Protein AF-A0A7S2SIB2-F1 (afdb_monomer)

Mean predicted aligned error: 6.71 Å

Sequence (146 aa):
CSLRFPKAEDPSFGALKEAQALKAKMEALPGRQVVVHIIVVPPGESIYDEVFETINRCHAFLALGCIDYGENTGNDSATYHELAYWKKYCKGRPLVPVRMISWDDDHKQIAARNLFHPNVAQLFWLKGTPLPDSLVEEIIRVADAR

pLDDT: mean 79.84, std 15.49, range [32.53, 95.38]

Nearest PDB structures (foldseek):
  4c6r-assembly4_D  TM=6.551E-01  e=5.006E-01  Arabidopsis thaliana
  7fd3-assembly1_A  TM=5.574E-01  e=3.183E+00  Homo sapiens
  2rg1-assembly1_B-2  TM=4.156E-01  e=2.004E+00  Escherichia coli
  7ce1-assembly6_S  TM=4.357E-01  e=3.881E+00  Agrobacterium tumefaciens A6
  2fu5-assembly2_C  TM=4.938E-01  e=9.161E+00  Mus musculus

Structure (mmCIF, N/CA/C/O backbone):
data_AF-A0A7S2SIB2-F1
#
_entry.id   AF-A0A7S2SIB2-F1
#
loop_
_atom_site.group_PDB
_atom_site.id
_atom_site.type_symbol
_atom_site.label_atom_id
_atom_site.label_alt_id
_atom_site.label_comp_id
_atom_site.label_asym_id
_atom_site.label_entity_id
_atom_site.label_seq_id
_atom_site.pdbx_PDB_ins_code
_atom_site.Cartn_x
_atom_site.Cartn_y
_atom_site.Cartn_z
_atom_site.occupancy
_atom_site.B_iso_or_equiv
_atom_site.auth_seq_id
_atom_site.auth_comp_id
_atom_site.auth_asym_id
_atom_site.auth_atom_id
_atom_site.pdbx_PDB_model_num
ATOM 1 N N . CYS A 1 1 ? -3.215 6.403 4.916 1.00 39.81 1 CYS A N 1
ATOM 2 C CA . CYS A 1 1 ? -2.577 5.279 4.216 1.00 39.81 1 CYS A CA 1
ATOM 3 C C . CYS A 1 1 ? -1.881 5.860 2.991 1.00 39.81 1 CYS A C 1
ATOM 5 O O . CYS A 1 1 ? -2.618 6.183 2.073 1.00 39.81 1 CYS A O 1
ATOM 7 N N . SER A 1 2 ? -0.563 6.125 3.033 1.00 32.75 2 SER A N 1
ATOM 8 C CA . SER A 1 2 ? 0.155 6.867 1.974 1.00 32.75 2 SER A CA 1
ATOM 9 C C . SER A 1 2 ? 0.352 6.018 0.720 1.00 32.75 2 SER A C 1
ATOM 11 O O . SER A 1 2 ? 0.859 4.905 0.811 1.00 32.75 2 SER A O 1
ATOM 13 N N . LEU A 1 3 ? -0.028 6.567 -0.431 1.00 40.59 3 LEU A N 1
ATOM 14 C CA . LEU A 1 3 ? 0.333 6.083 -1.761 1.00 40.59 3 LEU A CA 1
ATOM 15 C C . LEU A 1 3 ? 0.815 7.292 -2.562 1.00 40.59 3 LEU A C 1
ATOM 17 O O . LEU A 1 3 ? 0.028 8.218 -2.764 1.00 40.59 3 LEU A O 1
ATOM 21 N N . ARG A 1 4 ? 2.078 7.302 -3.002 1.00 44.53 4 ARG A N 1
ATOM 22 C CA . ARG A 1 4 ? 2.612 8.330 -3.906 1.00 44.53 4 ARG A CA 1
ATOM 23 C C . ARG A 1 4 ? 3.135 7.706 -5.197 1.00 44.53 4 ARG A C 1
ATOM 25 O O . ARG A 1 4 ? 3.783 6.663 -5.187 1.00 44.53 4 ARG A O 1
ATOM 32 N N . PHE A 1 5 ? 2.869 8.400 -6.300 1.00 37.22 5 PHE A N 1
ATOM 33 C CA . PHE A 1 5 ? 3.378 8.102 -7.638 1.00 37.22 5 PHE A CA 1
ATOM 34 C C . PHE A 1 5 ? 4.377 9.185 -8.057 1.00 37.22 5 PHE A C 1
ATOM 36 O O . PHE A 1 5 ? 4.228 10.340 -7.635 1.00 37.22 5 PHE A O 1
ATOM 43 N N . PRO A 1 6 ? 5.406 8.846 -8.853 1.00 32.53 6 PRO A N 1
ATOM 44 C CA . PRO A 1 6 ? 6.252 9.858 -9.469 1.00 32.53 6 PRO A CA 1
ATOM 45 C C . PRO A 1 6 ? 5.416 10.730 -10.419 1.00 32.53 6 PRO A C 1
ATOM 47 O O . PRO A 1 6 ? 4.304 10.363 -10.790 1.00 32.53 6 PRO A O 1
ATOM 50 N N . LYS A 1 7 ? 5.949 11.920 -10.726 1.00 34.03 7 LYS A N 1
ATOM 51 C CA . LYS A 1 7 ? 5.382 12.992 -11.565 1.00 34.03 7 LYS A CA 1
ATOM 52 C C . LYS A 1 7 ? 4.243 12.556 -12.499 1.00 34.03 7 LYS A C 1
ATOM 54 O O . LYS A 1 7 ? 4.400 11.643 -13.299 1.00 34.03 7 LYS A O 1
ATOM 59 N N . ALA A 1 8 ? 3.149 13.312 -12.429 1.00 34.22 8 ALA A N 1
ATOM 60 C CA . ALA A 1 8 ? 1.884 13.177 -13.149 1.00 34.22 8 ALA A CA 1
ATOM 61 C C . ALA A 1 8 ? 1.956 13.304 -14.692 1.00 34.22 8 ALA A C 1
ATOM 63 O O . ALA A 1 8 ? 1.068 13.898 -15.296 1.00 34.22 8 ALA A O 1
ATOM 64 N N . GLU A 1 9 ? 2.989 12.774 -15.343 1.00 36.44 9 GLU A N 1
ATOM 65 C CA . GLU A 1 9 ? 3.157 12.866 -16.798 1.00 36.44 9 GLU A CA 1
ATOM 66 C C . GLU A 1 9 ? 2.695 11.592 -17.529 1.00 36.44 9 GLU A C 1
ATOM 68 O O . GLU A 1 9 ? 2.396 11.666 -18.717 1.00 36.44 9 GLU A O 1
ATOM 73 N N . ASP A 1 10 ? 2.499 10.464 -16.829 1.00 42.69 10 ASP A N 1
ATOM 74 C CA . ASP A 1 10 ? 1.842 9.279 -17.396 1.00 42.69 10 ASP A CA 1
ATOM 75 C C . ASP A 1 10 ? 0.978 8.530 -16.349 1.00 42.69 10 ASP A C 1
ATOM 77 O O . ASP A 1 10 ? 1.520 7.890 -15.444 1.00 42.69 10 ASP A O 1
ATOM 81 N N . PRO A 1 11 ? -0.368 8.564 -16.443 1.00 44.97 11 PRO A N 1
ATOM 82 C CA . PRO A 1 11 ? -1.264 7.836 -15.537 1.00 44.97 11 PRO A CA 1
ATOM 83 C C . PRO A 1 11 ? -1.165 6.303 -15.662 1.00 44.97 11 PRO A C 1
ATOM 85 O O . PRO A 1 11 ? -1.792 5.589 -14.876 1.00 44.97 11 PRO A O 1
ATOM 88 N N . SER A 1 12 ? -0.401 5.785 -16.631 1.00 45.84 12 SER A N 1
ATOM 89 C CA . SER A 1 12 ? -0.057 4.366 -16.742 1.00 45.84 12 SER A CA 1
ATOM 90 C C . SER A 1 12 ? 1.157 3.965 -15.892 1.00 45.84 12 SER A C 1
ATOM 92 O O . SER A 1 12 ? 1.373 2.767 -15.676 1.00 45.84 12 SER A O 1
ATOM 94 N N . PHE A 1 13 ? 1.917 4.927 -15.354 1.00 50.91 13 PHE A N 1
ATOM 95 C CA . PHE A 1 13 ? 3.072 4.675 -14.493 1.00 50.91 13 PHE A CA 1
ATOM 96 C C . PHE A 1 13 ? 2.637 4.530 -13.021 1.00 50.91 13 PHE A C 1
ATOM 98 O O . PHE A 1 13 ? 1.923 5.368 -12.470 1.00 50.91 13 PHE A O 1
ATOM 105 N N . GLY A 1 14 ? 3.032 3.430 -12.369 1.00 68.25 14 GLY A N 1
ATOM 106 C CA . GLY A 1 14 ? 2.575 3.083 -11.016 1.00 68.25 14 GLY A CA 1
ATOM 107 C C . GLY A 1 14 ? 1.103 2.637 -10.921 1.00 68.25 14 GLY A C 1
ATOM 108 O O . GLY A 1 14 ? 0.536 2.133 -11.879 1.00 68.25 14 GLY A O 1
ATOM 109 N N . ALA A 1 15 ? 0.494 2.772 -9.749 1.00 79.69 15 ALA A N 1
ATOM 110 C CA . ALA A 1 15 ? -0.834 2.275 -9.363 1.00 79.69 15 ALA A CA 1
ATOM 111 C C . ALA A 1 15 ? -1.836 3.398 -9.009 1.00 79.69 15 ALA A C 1
ATOM 113 O O . ALA A 1 15 ? -2.684 3.206 -8.138 1.00 79.69 15 ALA A O 1
ATOM 114 N N . LEU A 1 16 ? -1.719 4.607 -9.583 1.00 83.19 16 LEU A N 1
ATOM 115 C CA . LEU A 1 16 ? -2.548 5.755 -9.164 1.00 83.19 16 LEU A CA 1
ATOM 116 C C . LEU A 1 16 ? -4.033 5.518 -9.396 1.00 83.19 16 LEU A C 1
ATOM 118 O O . LEU A 1 16 ? -4.852 5.788 -8.517 1.00 83.19 16 LEU A O 1
ATOM 122 N N . LYS A 1 17 ? -4.370 4.978 -10.563 1.00 86.25 17 LYS A N 1
ATOM 123 C CA . LYS A 1 17 ? -5.746 4.641 -10.917 1.00 86.25 17 LYS A CA 1
ATOM 124 C C . LYS A 1 17 ? -6.329 3.618 -9.940 1.00 86.25 17 LYS A C 1
ATOM 126 O O . LYS A 1 17 ? -7.455 3.773 -9.470 1.00 86.25 17 LYS A O 1
ATOM 131 N N . GLU A 1 18 ? -5.553 2.596 -9.600 1.00 90.69 18 GLU A N 1
ATOM 132 C CA . GLU A 1 18 ? -5.931 1.555 -8.650 1.00 90.69 18 GLU A CA 1
ATOM 133 C C . GLU A 1 18 ? -6.057 2.106 -7.223 1.00 90.69 18 GLU A C 1
ATOM 135 O O . GLU A 1 18 ? -7.055 1.863 -6.546 1.00 90.69 18 GLU A O 1
ATOM 140 N N . ALA A 1 19 ? -5.121 2.950 -6.791 1.00 89.56 19 ALA A N 1
ATOM 141 C CA . ALA A 1 19 ? -5.192 3.654 -5.516 1.00 89.56 19 ALA A CA 1
ATOM 142 C C . ALA A 1 19 ? -6.479 4.486 -5.391 1.00 89.56 19 ALA A C 1
ATOM 144 O O . ALA A 1 19 ? -7.146 4.444 -4.357 1.00 89.56 19 ALA A O 1
ATOM 145 N N . GLN A 1 20 ? -6.849 5.216 -6.447 1.00 91.06 20 GLN A N 1
ATOM 146 C CA . GLN A 1 20 ? -8.069 6.026 -6.493 1.00 91.06 20 GLN A CA 1
ATOM 147 C C . GLN A 1 20 ? -9.337 5.168 -6.453 1.00 91.06 20 GLN A C 1
ATOM 149 O O . GLN A 1 20 ? -10.259 5.484 -5.701 1.00 91.06 20 GLN A O 1
ATOM 154 N N . ALA A 1 21 ? -9.379 4.070 -7.214 1.00 92.00 21 ALA A N 1
ATOM 155 C CA . ALA A 1 21 ? -10.509 3.142 -7.204 1.00 92.00 21 ALA A CA 1
ATOM 156 C C . ALA A 1 21 ? -10.706 2.507 -5.819 1.00 92.00 21 ALA A C 1
ATOM 158 O O . ALA A 1 21 ? -11.827 2.435 -5.310 1.00 92.00 21 ALA A O 1
ATOM 159 N N . LEU A 1 22 ? -9.606 2.101 -5.183 1.00 92.25 22 LEU A N 1
ATOM 160 C CA . LEU A 1 22 ? -9.626 1.554 -3.835 1.00 92.25 22 LEU A CA 1
ATOM 161 C C . LEU A 1 22 ? -10.074 2.597 -2.808 1.00 92.25 22 LEU A C 1
ATOM 163 O O . LEU A 1 22 ? -10.949 2.301 -1.997 1.00 92.25 22 LEU A O 1
ATOM 167 N N . LYS A 1 23 ? -9.538 3.823 -2.877 1.00 92.19 23 LYS A N 1
ATOM 168 C CA . LYS A 1 23 ? -9.967 4.946 -2.032 1.00 92.19 23 LYS A CA 1
ATOM 169 C C . LYS A 1 23 ? -11.475 5.159 -2.121 1.00 92.19 23 LYS A C 1
ATOM 171 O O . LYS A 1 23 ? -12.142 5.140 -1.093 1.00 92.19 23 LYS A O 1
ATOM 176 N N . ALA A 1 24 ? -12.012 5.293 -3.333 1.00 92.38 24 ALA A N 1
ATOM 177 C CA . ALA A 1 24 ? -13.440 5.517 -3.537 1.00 92.38 24 ALA A CA 1
ATOM 178 C C . ALA A 1 24 ? -14.295 4.406 -2.905 1.00 92.38 24 ALA A C 1
ATOM 180 O O . ALA A 1 24 ? -15.283 4.701 -2.236 1.00 92.38 24 ALA A O 1
ATOM 181 N N . LYS A 1 25 ? -13.900 3.134 -3.062 1.00 92.62 25 LYS A N 1
ATOM 182 C CA . LYS A 1 25 ? -14.648 2.001 -2.491 1.00 92.62 25 LYS A CA 1
ATOM 183 C C . LYS A 1 25 ? -14.531 1.926 -0.966 1.00 92.62 25 LYS A C 1
ATOM 185 O O . LYS A 1 25 ? -15.522 1.635 -0.309 1.00 92.62 25 LYS A O 1
ATOM 190 N N . MET A 1 26 ? -13.353 2.202 -0.401 1.00 91.12 26 MET A N 1
ATOM 191 C CA . MET A 1 26 ? -13.130 2.188 1.051 1.00 91.12 26 MET A CA 1
ATOM 192 C C . MET A 1 26 ? -13.866 3.327 1.768 1.00 91.12 26 MET A C 1
ATOM 194 O O . MET A 1 26 ? -14.458 3.097 2.819 1.00 91.12 26 MET A O 1
ATOM 198 N N . GLU A 1 27 ? -13.848 4.539 1.210 1.00 91.44 27 GLU A N 1
ATOM 199 C CA . GLU A 1 27 ? -14.495 5.715 1.815 1.00 91.44 27 GLU A CA 1
ATOM 200 C C . GLU A 1 27 ? -16.028 5.691 1.662 1.00 91.44 27 GLU A C 1
ATOM 202 O O . GLU A 1 27 ? -16.732 6.347 2.425 1.00 91.44 27 GLU A O 1
ATOM 207 N N . ALA A 1 28 ? -16.560 4.902 0.721 1.00 91.38 28 ALA A N 1
ATOM 208 C CA . ALA A 1 28 ? -17.998 4.706 0.526 1.00 91.38 28 ALA A CA 1
ATOM 209 C C . ALA A 1 28 ? -18.619 3.624 1.435 1.00 91.38 28 ALA A C 1
ATOM 211 O O . ALA A 1 28 ? -19.821 3.367 1.340 1.00 91.38 28 ALA A O 1
ATOM 212 N N . LEU A 1 29 ? -17.832 2.957 2.289 1.00 87.38 29 LEU A N 1
ATOM 213 C CA . LEU A 1 29 ? -18.337 1.873 3.132 1.00 87.38 29 LEU A CA 1
ATOM 214 C C . LEU A 1 29 ? -19.352 2.384 4.171 1.00 87.38 29 LEU A C 1
ATOM 216 O O . LEU A 1 29 ? -19.016 3.237 4.998 1.00 87.38 29 LEU A O 1
ATOM 220 N N . PRO A 1 30 ? -20.579 1.834 4.209 1.00 87.94 30 PRO A N 1
ATOM 221 C CA . PRO A 1 30 ? -21.563 2.234 5.201 1.00 87.94 30 PRO A CA 1
ATOM 222 C C . PRO A 1 30 ? -21.133 1.786 6.605 1.00 87.94 30 PRO A C 1
ATOM 224 O O . PRO A 1 30 ? -20.680 0.662 6.811 1.00 87.94 30 PRO A O 1
ATOM 227 N N . GLY A 1 31 ? -21.298 2.669 7.592 1.00 84.38 31 GLY A N 1
ATOM 228 C CA . GLY A 1 31 ? -21.051 2.350 9.003 1.00 84.38 31 GLY A CA 1
ATOM 229 C C . GLY A 1 31 ? -19.579 2.318 9.429 1.00 84.38 31 GLY A C 1
ATOM 230 O O . GLY A 1 31 ? -19.298 1.957 10.572 1.00 84.38 31 GLY A O 1
ATOM 231 N N . ARG A 1 32 ? -18.636 2.709 8.561 1.00 81.06 32 ARG A N 1
ATOM 232 C CA . ARG A 1 32 ? -17.214 2.858 8.910 1.00 81.06 32 ARG A CA 1
ATOM 233 C C . ARG A 1 32 ? -16.644 4.153 8.349 1.00 81.06 32 ARG A C 1
ATOM 235 O O . ARG A 1 32 ? -16.827 4.459 7.180 1.00 81.06 32 ARG A O 1
ATOM 242 N N . GLN A 1 33 ? -15.899 4.884 9.173 1.00 83.81 33 GLN A N 1
ATOM 243 C CA . GLN A 1 33 ? -15.146 6.051 8.725 1.00 83.81 33 GLN A CA 1
ATOM 244 C C . GLN A 1 33 ? -13.722 5.620 8.367 1.00 83.81 33 GLN A C 1
ATOM 246 O O . GLN A 1 33 ? -12.832 5.593 9.214 1.00 83.81 33 GLN A O 1
ATOM 251 N N . VAL A 1 34 ? -13.518 5.246 7.106 1.00 87.38 34 VAL A N 1
ATOM 252 C CA . VAL A 1 34 ? -12.185 4.985 6.553 1.00 87.38 34 VAL A CA 1
ATOM 253 C C . VAL A 1 34 ? -11.760 6.209 5.756 1.00 87.38 34 VAL A C 1
ATOM 255 O O . VAL A 1 34 ? -12.555 6.736 4.989 1.00 87.38 34 VAL A O 1
ATOM 258 N N . VAL A 1 35 ? -10.515 6.657 5.930 1.00 87.69 35 VAL A N 1
ATOM 259 C CA . VAL A 1 35 ? -9.926 7.743 5.132 1.00 87.69 35 VAL A CA 1
ATOM 260 C C . VAL A 1 35 ? -8.645 7.242 4.479 1.00 87.69 35 VAL A C 1
ATOM 262 O O . VAL A 1 35 ? -7.712 6.791 5.157 1.00 87.69 35 VAL A O 1
ATOM 265 N N . VAL A 1 36 ? -8.586 7.321 3.149 1.00 87.00 36 VAL A N 1
ATOM 266 C CA . VAL A 1 36 ? -7.413 6.905 2.371 1.00 87.00 36 VAL A CA 1
ATOM 267 C C . VAL A 1 36 ? -6.671 8.147 1.880 1.00 87.00 36 VAL A C 1
ATOM 269 O O . VAL A 1 36 ? -7.222 9.018 1.204 1.00 87.00 36 VAL A O 1
ATOM 272 N N . HIS A 1 37 ? -5.381 8.225 2.208 1.00 85.44 37 HIS A N 1
ATOM 273 C CA . HIS A 1 37 ? -4.536 9.385 1.922 1.00 85.44 37 HIS A CA 1
ATOM 274 C C . HIS A 1 37 ? -3.581 9.082 0.767 1.00 85.44 37 HIS A C 1
ATOM 276 O O . HIS A 1 37 ? -2.478 8.600 0.979 1.00 85.44 37 HIS A O 1
ATOM 282 N N . ILE A 1 38 ? -3.984 9.384 -0.462 1.00 83.88 38 ILE A N 1
ATOM 283 C CA . ILE A 1 38 ? -3.067 9.354 -1.607 1.00 83.88 38 ILE A CA 1
ATOM 284 C C . ILE A 1 38 ? -2.292 10.673 -1.585 1.00 83.88 38 ILE A C 1
ATOM 286 O O . ILE A 1 38 ? -2.908 11.732 -1.696 1.00 83.88 38 ILE A O 1
ATOM 290 N N . ILE A 1 39 ? -0.975 10.623 -1.387 1.00 76.06 39 ILE A N 1
ATOM 291 C CA . ILE A 1 39 ? -0.163 11.829 -1.199 1.00 76.06 39 ILE A CA 1
ATOM 292 C C . ILE A 1 39 ? 0.369 12.281 -2.552 1.00 76.06 39 ILE A C 1
ATOM 294 O O . ILE A 1 39 ? 1.194 11.614 -3.177 1.00 76.06 39 ILE A O 1
ATOM 298 N N . VAL A 1 40 ? -0.096 13.446 -2.991 1.00 71.06 40 VAL A N 1
ATOM 299 C CA . VAL A 1 40 ? 0.409 14.145 -4.173 1.00 71.06 40 VAL A CA 1
ATOM 300 C C . VAL A 1 40 ? 0.954 15.480 -3.693 1.00 71.06 40 VAL A C 1
ATOM 302 O O . VAL A 1 40 ? 0.185 16.388 -3.407 1.00 71.06 40 VAL A O 1
ATOM 305 N N . VAL A 1 41 ? 2.277 15.581 -3.560 1.00 67.12 41 VAL A N 1
ATOM 306 C CA . VAL A 1 41 ? 2.913 16.812 -3.071 1.00 67.12 41 VAL A CA 1
ATOM 307 C C . VAL A 1 41 ? 2.883 17.876 -4.177 1.00 67.12 41 VAL A C 1
ATOM 309 O O . VAL A 1 41 ? 3.426 17.608 -5.259 1.00 67.12 41 VAL A O 1
ATOM 312 N N . PRO A 1 42 ? 2.271 19.051 -3.940 1.00 66.12 42 PRO A N 1
ATOM 313 C CA . PRO A 1 42 ? 2.267 20.157 -4.890 1.00 66.12 42 PRO A CA 1
ATOM 314 C C . PRO A 1 42 ? 3.679 20.701 -5.169 1.00 66.12 42 PRO A C 1
ATOM 316 O O . PRO A 1 42 ? 4.579 20.564 -4.337 1.00 66.12 42 PRO A O 1
ATOM 319 N N . PRO A 1 43 ? 3.904 21.363 -6.318 1.00 70.94 43 PRO A N 1
ATOM 320 C CA . PRO A 1 43 ? 5.151 22.082 -6.561 1.00 70.94 43 PRO A CA 1
ATOM 321 C C . PRO A 1 43 ? 5.392 23.163 -5.497 1.00 70.94 43 PRO A C 1
ATOM 323 O O . PRO A 1 43 ? 4.506 23.967 -5.228 1.00 70.94 43 PRO A O 1
ATOM 326 N N . GLY A 1 44 ? 6.602 23.206 -4.936 1.00 72.44 44 GLY A N 1
ATOM 327 C CA . GLY A 1 44 ? 7.000 24.197 -3.927 1.00 72.44 44 GLY A CA 1
ATOM 328 C C . GLY A 1 44 ? 6.758 23.778 -2.474 1.00 72.44 44 GLY A C 1
ATOM 329 O O . GLY A 1 44 ? 7.306 24.423 -1.585 1.00 72.44 44 GLY A O 1
ATOM 330 N N . GLU A 1 45 ? 6.022 22.690 -2.233 1.00 74.50 45 GLU A N 1
ATOM 331 C CA . GLU A 1 45 ? 5.803 22.148 -0.889 1.00 74.50 45 GLU A CA 1
ATOM 332 C C . GLU A 1 45 ? 6.929 21.206 -0.447 1.00 74.50 45 GLU A C 1
ATOM 334 O O . GLU A 1 45 ? 7.576 20.524 -1.257 1.00 74.50 45 GLU A O 1
ATOM 339 N N . SER A 1 46 ? 7.138 21.138 0.870 1.00 75.88 46 SER A N 1
ATOM 340 C CA . SER A 1 46 ? 8.076 20.196 1.474 1.00 75.88 46 SER A CA 1
ATOM 341 C C . SER A 1 46 ? 7.516 18.783 1.388 1.00 75.88 46 SER A C 1
ATOM 343 O O . SER A 1 46 ? 6.618 18.363 2.115 1.00 75.88 46 SER A O 1
ATOM 345 N N . ILE A 1 47 ? 8.106 18.021 0.479 1.00 70.44 47 ILE A N 1
ATOM 346 C CA . ILE A 1 47 ? 7.838 16.603 0.287 1.00 70.44 47 ILE A CA 1
ATOM 347 C C . ILE A 1 47 ? 7.973 15.804 1.590 1.00 70.44 47 ILE A C 1
ATOM 349 O O . ILE A 1 47 ? 7.200 14.875 1.821 1.00 70.44 47 ILE A O 1
ATOM 353 N N . TYR A 1 48 ? 8.971 16.141 2.406 1.00 74.56 48 TYR A N 1
ATOM 354 C CA . TYR A 1 48 ? 9.239 15.445 3.657 1.00 74.56 48 TYR A CA 1
ATOM 355 C C . TYR A 1 48 ? 8.086 15.658 4.643 1.00 74.56 48 TYR A C 1
ATOM 357 O O . TYR A 1 48 ? 7.541 14.687 5.170 1.00 74.56 48 TYR A O 1
ATOM 365 N N . ASP A 1 49 ? 7.675 16.910 4.837 1.00 77.38 49 ASP A N 1
ATOM 366 C CA . ASP A 1 49 ? 6.655 17.255 5.827 1.00 77.38 49 ASP A CA 1
ATOM 367 C C . ASP A 1 49 ? 5.306 16.639 5.441 1.00 77.38 49 ASP A C 1
ATOM 369 O O . ASP A 1 49 ? 4.725 15.883 6.218 1.00 77.38 49 ASP A O 1
ATOM 373 N N . GLU A 1 50 ? 4.874 16.814 4.191 1.00 78.50 50 GLU A N 1
ATOM 374 C CA . GLU A 1 50 ? 3.595 16.279 3.708 1.00 78.50 50 GLU A CA 1
ATOM 375 C C . GLU A 1 50 ? 3.507 14.747 3.805 1.00 78.50 50 GLU A C 1
ATOM 377 O O . GLU A 1 50 ? 2.506 14.185 4.269 1.00 78.50 50 GLU A O 1
ATOM 382 N N . VAL A 1 51 ? 4.566 14.041 3.395 1.00 77.62 51 VAL A N 1
ATOM 383 C CA . VAL A 1 51 ? 4.571 12.573 3.363 1.00 77.62 51 VAL A CA 1
ATOM 384 C C . VAL A 1 51 ? 4.675 11.989 4.768 1.00 77.62 51 VAL A C 1
ATOM 386 O O . VAL A 1 51 ? 3.854 11.151 5.165 1.00 77.62 51 VAL A O 1
ATOM 389 N N . PHE A 1 52 ? 5.675 12.414 5.539 1.00 81.44 52 PHE A N 1
ATOM 390 C CA . PHE A 1 52 ? 5.976 11.782 6.820 1.00 81.44 52 PHE A CA 1
ATOM 391 C C . PHE A 1 52 ? 5.018 12.224 7.929 1.00 81.44 52 PHE A C 1
ATOM 393 O O . PHE A 1 52 ? 4.662 11.394 8.773 1.00 81.44 52 PHE A O 1
ATOM 400 N N . GLU A 1 53 ? 4.506 13.461 7.914 1.00 84.50 53 GLU A N 1
ATOM 401 C CA . GLU A 1 53 ? 3.438 13.844 8.845 1.00 84.50 53 GLU A CA 1
ATOM 402 C C . GLU A 1 53 ? 2.157 13.056 8.589 1.00 84.50 53 GLU A C 1
ATOM 404 O O . GLU A 1 53 ? 1.538 12.556 9.534 1.00 84.50 53 GLU A O 1
ATOM 409 N N . THR A 1 54 ? 1.774 12.887 7.321 1.00 83.81 54 THR A N 1
ATOM 410 C CA . THR A 1 54 ? 0.597 12.086 6.972 1.00 83.81 54 THR A CA 1
ATOM 411 C C . THR A 1 54 ? 0.777 10.642 7.426 1.00 83.81 54 THR A C 1
ATOM 413 O O . THR A 1 54 ? -0.121 10.084 8.062 1.00 83.81 54 THR A O 1
ATOM 416 N N . ILE A 1 55 ? 1.947 10.042 7.182 1.00 83.69 55 ILE A N 1
ATOM 417 C CA . ILE A 1 55 ? 2.297 8.706 7.687 1.00 83.69 55 ILE A CA 1
ATOM 418 C C . ILE A 1 55 ? 2.111 8.624 9.210 1.00 83.69 55 ILE A C 1
ATOM 420 O O . ILE A 1 55 ? 1.463 7.696 9.702 1.00 83.69 55 ILE A O 1
ATOM 424 N N . ASN A 1 56 ? 2.596 9.616 9.958 1.00 84.19 56 ASN A N 1
ATOM 425 C CA . ASN A 1 56 ? 2.498 9.637 11.418 1.00 84.19 56 ASN A CA 1
ATOM 426 C C . ASN A 1 56 ? 1.060 9.718 11.939 1.00 84.19 56 ASN A C 1
ATOM 428 O O . ASN A 1 56 ? 0.784 9.202 13.028 1.00 84.19 56 ASN A O 1
ATOM 432 N N . ARG A 1 57 ? 0.137 10.286 11.162 1.00 85.38 57 ARG A N 1
ATOM 433 C CA . ARG A 1 57 ? -1.296 10.359 11.494 1.00 85.38 57 ARG A CA 1
ATOM 434 C C . ARG A 1 57 ? -2.072 9.098 11.092 1.00 85.38 57 ARG A C 1
ATOM 436 O O . ARG A 1 57 ? -3.201 8.910 11.529 1.00 85.38 57 ARG A O 1
ATOM 443 N N . CYS A 1 58 ? -1.487 8.217 10.279 1.00 86.75 58 CYS A N 1
ATOM 444 C CA . CYS A 1 58 ? -2.172 7.037 9.757 1.00 86.75 58 CYS A CA 1
ATOM 445 C C . CYS A 1 58 ? -2.110 5.833 10.703 1.00 86.75 58 CYS A C 1
ATOM 447 O O . CYS A 1 58 ? -1.060 5.512 11.264 1.00 86.75 58 CYS A O 1
ATOM 449 N N . HIS A 1 59 ? -3.231 5.110 10.797 1.00 88.81 59 HIS A N 1
ATOM 450 C CA . HIS A 1 59 ? -3.313 3.850 11.535 1.00 88.81 59 HIS A CA 1
ATOM 451 C C . HIS A 1 59 ? -2.516 2.731 10.853 1.00 88.81 59 HIS A C 1
ATOM 453 O O . HIS A 1 59 ? -1.728 2.064 11.511 1.00 88.81 59 HIS A O 1
ATOM 459 N N . ALA A 1 60 ? -2.662 2.576 9.535 1.00 89.56 60 ALA A N 1
ATOM 460 C CA . ALA A 1 60 ? -1.985 1.558 8.735 1.00 89.56 60 ALA A CA 1
ATOM 461 C C . ALA A 1 60 ? -1.298 2.163 7.499 1.00 89.56 60 ALA A C 1
ATOM 463 O O . ALA A 1 60 ? -1.624 3.278 7.063 1.00 89.56 60 ALA A O 1
ATOM 464 N N . PHE A 1 61 ? -0.364 1.398 6.929 1.00 89.44 61 PHE A N 1
ATOM 465 C CA . PHE A 1 61 ? 0.297 1.689 5.657 1.00 89.44 61 PHE A CA 1
ATOM 466 C C . PHE A 1 61 ? -0.030 0.610 4.636 1.00 89.44 61 PHE A C 1
ATOM 468 O O . PHE A 1 61 ? 0.121 -0.575 4.920 1.00 89.44 61 PHE A O 1
ATOM 475 N N . LEU A 1 62 ? -0.451 1.022 3.446 1.00 89.75 62 LEU A N 1
ATOM 476 C CA . LEU A 1 62 ? -0.836 0.145 2.351 1.00 89.75 62 LEU A CA 1
ATOM 477 C C . LEU A 1 62 ? 0.210 0.279 1.252 1.00 89.75 62 LEU A C 1
ATOM 479 O O . LEU A 1 62 ? 0.382 1.357 0.694 1.00 89.75 62 LEU A O 1
ATOM 483 N N . ALA A 1 63 ? 0.898 -0.814 0.945 1.00 90.06 63 ALA A N 1
ATOM 484 C CA . ALA A 1 63 ? 1.904 -0.852 -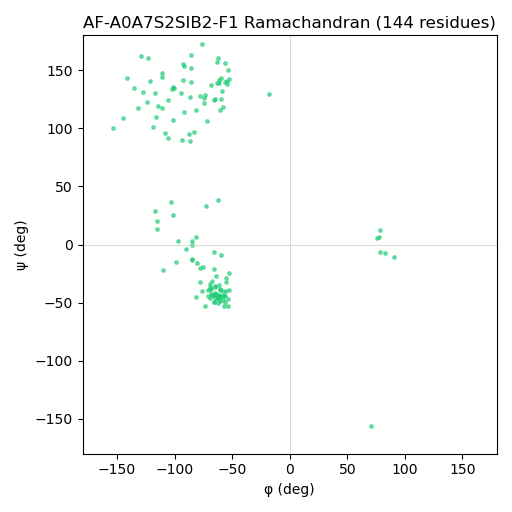0.106 1.00 90.06 63 ALA A CA 1
ATOM 485 C C . ALA A 1 63 ? 1.310 -1.495 -1.364 1.00 90.06 63 ALA A C 1
ATOM 487 O O . ALA A 1 63 ? 1.118 -2.708 -1.396 1.00 90.06 63 ALA A O 1
ATOM 488 N N . LEU A 1 64 ? 1.032 -0.695 -2.396 1.00 90.69 64 LEU A N 1
ATOM 489 C CA . LEU A 1 64 ? 0.579 -1.177 -3.706 1.00 90.69 64 LEU A CA 1
ATOM 490 C C . LEU A 1 64 ? 1.788 -1.494 -4.605 1.00 90.69 64 LEU A C 1
ATOM 492 O O . LEU A 1 64 ? 2.370 -0.607 -5.228 1.00 90.69 64 LEU A O 1
ATOM 496 N N . GLY A 1 65 ? 2.203 -2.759 -4.632 1.00 88.69 65 GLY A N 1
ATOM 497 C CA . GLY A 1 65 ? 3.461 -3.200 -5.235 1.00 88.69 65 GLY A CA 1
ATOM 498 C C . GLY A 1 65 ? 3.389 -3.508 -6.729 1.00 88.69 65 GLY A C 1
ATOM 499 O O . GLY A 1 65 ? 3.208 -4.672 -7.091 1.00 88.69 65 GLY A O 1
ATOM 500 N N . CYS A 1 66 ? 3.610 -2.505 -7.584 1.00 87.94 66 CYS A N 1
ATOM 501 C CA . CYS A 1 66 ? 3.915 -2.678 -9.015 1.00 87.94 66 CYS A CA 1
ATOM 502 C C . CYS A 1 66 ? 5.367 -3.132 -9.259 1.00 87.94 66 CYS A C 1
ATOM 504 O O . CYS A 1 66 ? 6.173 -3.155 -8.336 1.00 87.94 66 CYS A O 1
ATOM 506 N N . ILE A 1 67 ? 5.721 -3.468 -10.505 1.00 84.00 67 ILE A N 1
ATOM 507 C CA . 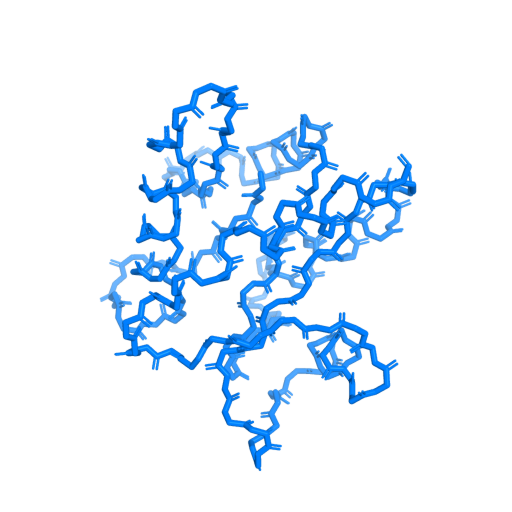ILE A 1 67 ? 7.046 -4.007 -10.882 1.00 84.00 67 ILE A CA 1
ATOM 508 C C . ILE A 1 67 ? 8.232 -3.117 -10.454 1.00 84.00 67 ILE A C 1
ATOM 510 O O . ILE A 1 67 ? 9.314 -3.611 -10.133 1.00 84.00 67 ILE A O 1
ATOM 514 N N . ASP A 1 68 ? 8.012 -1.809 -10.434 1.00 78.62 68 ASP A N 1
ATOM 515 C CA . ASP A 1 68 ? 8.929 -0.716 -10.106 1.00 78.62 68 ASP A CA 1
ATOM 516 C C . ASP A 1 68 ? 8.804 -0.228 -8.650 1.00 78.62 68 ASP A C 1
ATOM 518 O O . ASP A 1 68 ? 9.498 0.702 -8.243 1.00 78.62 68 ASP A O 1
ATOM 522 N N . TYR A 1 69 ? 7.960 -0.863 -7.830 1.00 79.50 69 TYR A N 1
ATOM 523 C CA . TYR A 1 69 ? 7.798 -0.485 -6.427 1.00 79.50 69 TYR A CA 1
ATOM 524 C C . TYR A 1 69 ? 9.138 -0.511 -5.683 1.00 79.50 69 TYR A C 1
ATOM 526 O O . TYR A 1 69 ? 9.947 -1.422 -5.862 1.00 79.50 69 TYR A O 1
ATOM 534 N N . GLY A 1 70 ? 9.364 0.467 -4.807 1.00 67.31 70 GLY A N 1
ATOM 535 C CA . GLY A 1 70 ? 10.605 0.598 -4.047 1.00 67.31 70 GLY A CA 1
ATOM 536 C C . GLY A 1 70 ? 11.769 1.194 -4.838 1.00 67.31 70 GLY A C 1
ATOM 537 O O . GLY A 1 70 ? 12.9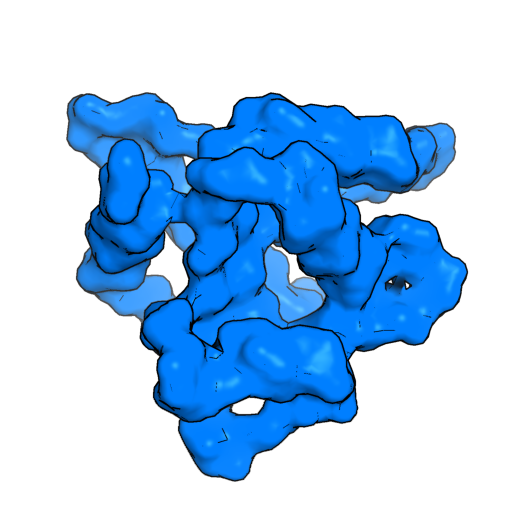02 1.098 -4.370 1.00 67.31 70 GLY A O 1
ATOM 538 N N . GLU A 1 71 ? 11.531 1.765 -6.024 1.00 74.12 71 GLU A N 1
ATOM 539 C CA . GLU A 1 71 ? 12.581 2.408 -6.815 1.00 74.12 71 GLU A CA 1
ATOM 540 C C . GLU A 1 71 ? 13.119 3.639 -6.084 1.00 74.12 71 GLU A C 1
ATOM 542 O O . GLU A 1 71 ? 12.363 4.534 -5.706 1.00 74.12 71 GLU A O 1
ATOM 547 N N . ASN A 1 72 ? 14.437 3.683 -5.880 1.00 66.31 72 ASN A N 1
ATOM 548 C CA . ASN A 1 72 ? 15.109 4.868 -5.370 1.00 66.31 72 ASN A CA 1
ATOM 549 C C . ASN A 1 72 ? 15.381 5.825 -6.534 1.00 66.31 72 ASN A C 1
ATOM 551 O O . ASN A 1 72 ? 16.370 5.688 -7.249 1.00 66.31 72 ASN A O 1
ATOM 555 N N . THR A 1 73 ? 14.500 6.803 -6.707 1.00 62.38 73 THR A N 1
ATOM 556 C CA . THR A 1 73 ? 14.603 7.822 -7.759 1.00 62.38 73 THR A CA 1
ATOM 557 C C . THR A 1 73 ? 15.555 8.973 -7.401 1.0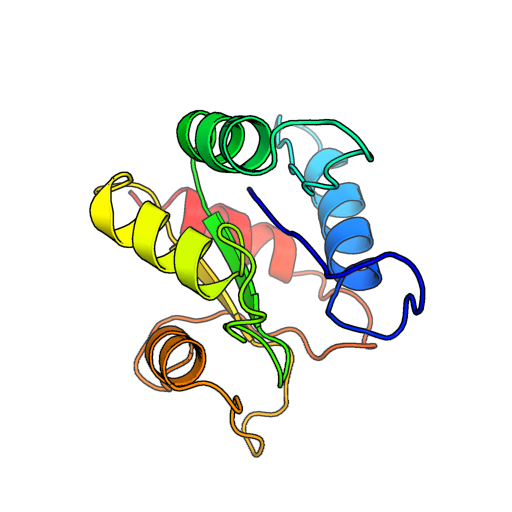0 62.38 73 THR A C 1
ATOM 559 O O . THR A 1 73 ? 15.614 9.960 -8.130 1.00 62.38 73 THR A O 1
ATOM 562 N N . GLY A 1 74 ? 16.278 8.890 -6.275 1.00 57.12 74 GLY A N 1
ATOM 563 C CA . GLY A 1 74 ? 17.086 9.994 -5.736 1.00 57.12 74 GLY A CA 1
ATOM 564 C C . GLY A 1 74 ? 16.257 11.089 -5.051 1.00 57.12 74 GLY A C 1
ATOM 565 O O . GLY A 1 74 ? 16.799 12.117 -4.662 1.00 57.12 74 GLY A O 1
ATOM 566 N N . ASN A 1 75 ? 14.947 10.873 -4.911 1.00 57.75 75 ASN A N 1
ATOM 567 C CA . ASN A 1 75 ? 14.035 11.716 -4.149 1.00 57.75 75 ASN A CA 1
ATOM 568 C C . ASN A 1 75 ? 13.886 11.152 -2.726 1.00 57.75 75 ASN A C 1
ATOM 570 O O . ASN A 1 75 ? 13.556 9.976 -2.565 1.00 57.75 75 ASN A O 1
ATOM 574 N N . ASP A 1 76 ? 14.040 12.002 -1.708 1.00 54.47 76 ASP A N 1
ATOM 575 C CA . ASP A 1 76 ? 13.979 11.649 -0.276 1.00 54.47 76 ASP A CA 1
ATOM 576 C C . ASP A 1 76 ? 12.640 11.035 0.183 1.00 54.47 76 ASP A C 1
ATOM 578 O O . ASP A 1 76 ? 12.521 10.518 1.293 1.00 54.47 76 ASP A O 1
ATOM 582 N N . SER A 1 77 ? 11.624 11.054 -0.682 1.00 53.59 77 SER A N 1
ATOM 583 C CA . SER A 1 77 ? 10.303 10.442 -0.468 1.00 53.59 77 SER A CA 1
ATOM 584 C C . SER A 1 77 ? 9.981 9.296 -1.425 1.00 53.59 77 SER A C 1
ATOM 586 O O . SER A 1 77 ? 8.815 8.958 -1.625 1.00 53.59 77 SER A O 1
ATOM 588 N N . ALA A 1 78 ? 10.989 8.690 -2.054 1.00 63.53 78 ALA A N 1
ATOM 589 C CA . ALA A 1 78 ? 10.771 7.456 -2.797 1.00 63.53 78 ALA A CA 1
ATOM 590 C C . ALA A 1 78 ? 10.085 6.405 -1.902 1.00 63.53 78 ALA A C 1
ATOM 592 O O . ALA A 1 78 ? 10.324 6.361 -0.693 1.00 63.53 78 ALA A O 1
ATOM 593 N N . THR A 1 79 ? 9.291 5.504 -2.488 1.00 69.19 79 THR A N 1
ATOM 594 C CA . THR A 1 79 ? 8.607 4.412 -1.754 1.00 69.19 79 THR A CA 1
ATOM 595 C C . THR A 1 79 ? 9.574 3.572 -0.905 1.00 69.19 79 THR A C 1
ATOM 597 O O . THR A 1 79 ? 9.192 3.005 0.119 1.00 69.19 79 THR A O 1
ATOM 600 N N . TYR A 1 80 ? 10.859 3.550 -1.280 1.00 70.31 80 TYR A N 1
ATOM 601 C CA . TYR A 1 80 ? 11.961 3.057 -0.455 1.00 70.31 80 TYR A CA 1
ATOM 602 C C . TYR A 1 80 ? 12.074 3.768 0.910 1.00 70.31 80 TYR A C 1
ATOM 604 O O . TYR A 1 80 ? 12.086 3.107 1.951 1.00 70.31 80 TYR A O 1
ATOM 612 N N . HIS A 1 81 ? 12.138 5.102 0.918 1.00 72.44 81 HIS A N 1
ATOM 613 C CA . HIS A 1 81 ? 12.257 5.926 2.121 1.00 72.44 81 HIS A CA 1
ATOM 614 C C . HIS A 1 81 ? 10.983 5.896 2.969 1.00 72.44 81 HIS A C 1
ATOM 616 O O . HIS A 1 81 ? 11.082 5.787 4.189 1.00 72.44 81 HIS A O 1
ATOM 622 N N . GLU A 1 82 ? 9.799 5.894 2.350 1.00 76.44 82 GLU A N 1
ATOM 623 C CA . GLU A 1 82 ? 8.517 5.747 3.059 1.00 76.44 82 GLU A CA 1
ATOM 624 C C . GLU A 1 82 ? 8.434 4.410 3.807 1.00 76.44 82 GLU A C 1
ATOM 626 O O . GLU A 1 82 ? 8.130 4.369 5.002 1.00 76.44 82 GLU A O 1
ATOM 631 N N . LEU A 1 83 ? 8.771 3.307 3.127 1.00 77.56 83 LEU A N 1
ATOM 632 C CA . LEU A 1 83 ? 8.772 1.972 3.721 1.00 77.56 83 LEU A CA 1
ATOM 633 C C . LEU A 1 83 ? 9.817 1.850 4.837 1.00 77.56 83 LEU A C 1
ATOM 635 O O . LEU A 1 83 ? 9.543 1.255 5.884 1.00 77.56 83 LEU A O 1
ATOM 639 N N . ALA A 1 84 ? 11.014 2.402 4.622 1.00 81.38 84 ALA A N 1
ATOM 640 C CA . ALA A 1 84 ? 12.064 2.435 5.634 1.00 81.38 84 ALA A CA 1
ATOM 641 C C . ALA A 1 84 ? 11.633 3.255 6.861 1.00 81.38 84 ALA A C 1
ATOM 643 O O . ALA A 1 84 ? 11.820 2.805 7.995 1.00 81.38 84 ALA A O 1
ATOM 644 N N . TYR A 1 85 ? 11.002 4.413 6.645 1.00 82.19 85 TYR A N 1
ATOM 645 C CA . TYR A 1 85 ? 10.463 5.261 7.704 1.00 82.19 85 TYR A CA 1
ATOM 646 C C . TYR A 1 85 ? 9.372 4.538 8.492 1.00 82.19 85 TYR A C 1
ATOM 648 O O . TYR A 1 85 ? 9.471 4.447 9.715 1.00 82.19 85 TYR A O 1
ATOM 656 N N . TRP A 1 86 ? 8.385 3.943 7.813 1.00 80.81 86 TRP A N 1
ATOM 657 C CA . TRP A 1 86 ? 7.304 3.196 8.463 1.00 80.81 86 TRP A CA 1
ATOM 658 C C . TRP A 1 86 ? 7.849 2.074 9.351 1.00 80.81 86 TRP A C 1
ATOM 660 O O . TRP A 1 86 ? 7.506 1.977 10.529 1.00 80.81 86 TRP A O 1
ATOM 670 N N . LYS A 1 87 ? 8.768 1.257 8.818 1.00 82.00 87 LYS A N 1
ATOM 671 C CA . LYS A 1 87 ? 9.398 0.159 9.572 1.00 82.00 87 LYS A CA 1
ATOM 672 C C . LYS A 1 87 ? 10.179 0.655 10.792 1.00 82.00 87 LYS A C 1
ATOM 674 O O . LYS A 1 87 ? 10.224 -0.036 11.811 1.00 82.00 87 LYS A O 1
ATOM 679 N N . LYS A 1 88 ? 10.804 1.831 10.698 1.00 85.62 88 LYS A N 1
ATOM 680 C CA . LYS A 1 88 ? 11.636 2.396 11.767 1.00 85.62 88 LYS A CA 1
ATOM 681 C C . LYS A 1 88 ? 10.813 3.092 12.854 1.00 85.62 88 LYS A C 1
ATOM 683 O O . LYS A 1 88 ? 11.084 2.864 14.033 1.00 85.62 88 LYS A O 1
ATOM 688 N N . TYR A 1 89 ? 9.832 3.907 12.467 1.00 83.44 89 TYR A N 1
ATOM 689 C CA . TYR A 1 89 ? 9.150 4.859 13.353 1.00 83.44 89 TYR A CA 1
ATOM 690 C C . TYR A 1 89 ? 7.697 4.493 13.674 1.00 83.44 89 TYR A C 1
ATOM 692 O O . TYR A 1 89 ? 7.191 4.887 14.721 1.00 83.44 89 TYR A O 1
ATOM 700 N N . CYS A 1 90 ? 7.037 3.679 12.851 1.00 81.19 90 CYS A N 1
ATOM 701 C CA . CYS A 1 90 ? 5.639 3.280 13.044 1.00 81.19 90 CYS A CA 1
ATOM 702 C C . CYS A 1 90 ? 5.521 1.850 13.601 1.00 81.19 90 CYS A C 1
ATOM 704 O O . CYS A 1 90 ? 4.620 1.092 13.234 1.00 81.19 90 CYS A O 1
ATOM 706 N N . LYS A 1 91 ? 6.440 1.451 14.494 1.00 80.62 91 LYS A N 1
ATOM 707 C CA . LYS A 1 91 ? 6.410 0.124 15.135 1.00 80.62 91 LYS A CA 1
ATOM 708 C 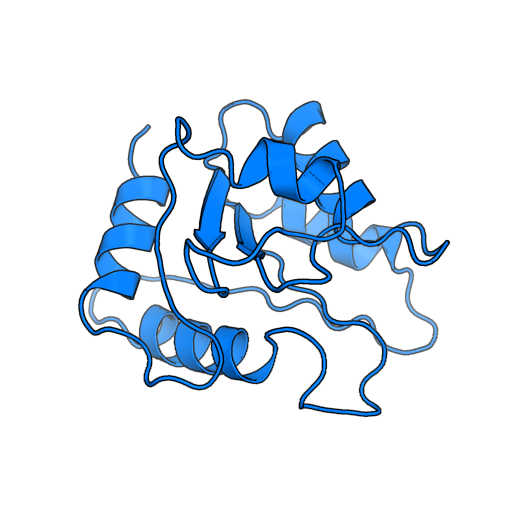C . LYS A 1 91 ? 5.058 -0.111 15.812 1.00 80.62 91 LYS A C 1
ATOM 710 O O . LYS A 1 91 ? 4.509 0.785 16.441 1.00 80.62 91 LYS A O 1
ATOM 715 N N . GLY A 1 92 ? 4.516 -1.318 15.672 1.00 82.38 92 GLY A N 1
ATOM 716 C CA . GLY A 1 92 ? 3.189 -1.643 16.200 1.00 82.38 92 GLY A CA 1
ATOM 717 C C . GLY A 1 92 ? 2.026 -1.217 15.301 1.00 82.38 92 GLY A C 1
ATOM 718 O O . GLY A 1 92 ? 0.923 -1.722 15.496 1.00 82.38 92 GLY A O 1
ATOM 719 N N . ARG A 1 93 ? 2.260 -0.470 14.210 1.00 86.00 93 ARG A N 1
ATOM 720 C CA . ARG A 1 93 ? 1.227 -0.182 13.199 1.00 86.00 93 ARG A CA 1
ATOM 721 C C . ARG A 1 93 ? 1.216 -1.191 12.036 1.00 86.00 93 ARG A C 1
ATOM 723 O O . ARG A 1 93 ? 2.290 -1.677 11.653 1.00 86.00 93 ARG A O 1
ATOM 730 N N . PRO A 1 94 ? 0.042 -1.580 11.512 1.00 88.12 94 PRO A N 1
ATOM 731 C CA . PRO A 1 94 ? -0.070 -2.541 10.418 1.00 88.12 94 PRO A CA 1
ATOM 732 C C . PRO A 1 94 ? 0.569 -2.045 9.119 1.00 88.12 94 PRO A C 1
ATOM 734 O O . PRO A 1 94 ? 0.413 -0.890 8.723 1.00 88.12 94 PRO A O 1
ATOM 737 N N . LEU A 1 95 ? 1.254 -2.956 8.434 1.00 89.62 95 LEU A N 1
ATOM 738 C CA . LEU A 1 95 ? 1.718 -2.791 7.062 1.00 89.62 95 LEU A CA 1
ATOM 739 C C . LEU A 1 95 ? 0.965 -3.812 6.210 1.00 89.62 95 LEU A C 1
ATOM 741 O O . LEU A 1 95 ? 1.080 -5.008 6.467 1.00 89.62 95 LEU A O 1
ATOM 745 N N . VAL A 1 96 ? 0.200 -3.337 5.232 1.00 91.00 96 VAL A N 1
ATOM 746 C CA . VAL A 1 96 ? -0.650 -4.145 4.353 1.00 91.00 96 VAL A CA 1
ATOM 747 C C . VAL A 1 96 ? -0.024 -4.167 2.955 1.00 91.00 96 VAL A C 1
ATOM 749 O O . VAL A 1 96 ? -0.188 -3.213 2.193 1.00 91.00 96 VAL A O 1
ATOM 752 N N . PRO A 1 97 ? 0.754 -5.200 2.601 1.00 92.44 97 PRO A N 1
ATOM 753 C CA . PRO A 1 97 ? 1.266 -5.348 1.247 1.00 92.44 97 PRO A CA 1
ATOM 754 C C . PRO A 1 97 ? 0.178 -5.889 0.311 1.00 92.44 97 PRO A C 1
ATOM 756 O O . PRO A 1 97 ? -0.428 -6.924 0.585 1.00 92.44 97 PRO A O 1
ATOM 759 N N . VAL A 1 98 ? -0.041 -5.203 -0.812 1.00 93.81 98 VAL A N 1
ATOM 760 C CA . VAL A 1 98 ? -0.872 -5.653 -1.939 1.00 93.81 98 VAL A CA 1
ATOM 761 C C . VAL A 1 98 ? 0.017 -5.818 -3.166 1.00 93.81 98 VAL A C 1
ATOM 763 O O . VAL A 1 98 ? 0.525 -4.844 -3.724 1.00 93.81 98 VAL A O 1
ATOM 766 N N . ARG A 1 99 ? 0.236 -7.059 -3.584 1.00 93.19 99 ARG A N 1
ATOM 767 C CA . ARG A 1 99 ? 0.997 -7.395 -4.784 1.00 93.19 99 ARG A CA 1
ATOM 768 C C . ARG A 1 99 ? 0.161 -7.095 -6.025 1.00 93.19 99 ARG A C 1
ATOM 770 O O . ARG A 1 99 ? -0.947 -7.611 -6.149 1.00 93.19 99 ARG A O 1
ATOM 777 N N . MET A 1 100 ? 0.714 -6.309 -6.952 1.00 93.31 100 MET A N 1
ATOM 778 C CA . MET A 1 100 ? 0.013 -5.886 -8.173 1.00 93.31 100 MET A CA 1
ATOM 779 C C . MET A 1 100 ? 0.608 -6.397 -9.488 1.00 93.31 100 MET A C 1
ATOM 781 O O . MET A 1 100 ? 0.254 -5.915 -10.564 1.00 93.31 100 MET A O 1
ATOM 785 N N . ILE A 1 101 ? 1.501 -7.379 -9.404 1.00 91.69 101 ILE A N 1
ATOM 786 C CA . ILE A 1 101 ? 2.145 -8.064 -10.534 1.00 91.69 101 ILE A CA 1
ATOM 787 C C . ILE A 1 101 ? 1.887 -9.568 -10.438 1.00 91.69 101 ILE A C 1
ATOM 789 O O . ILE A 1 101 ? 1.576 -10.045 -9.342 1.00 91.69 101 ILE A O 1
ATOM 79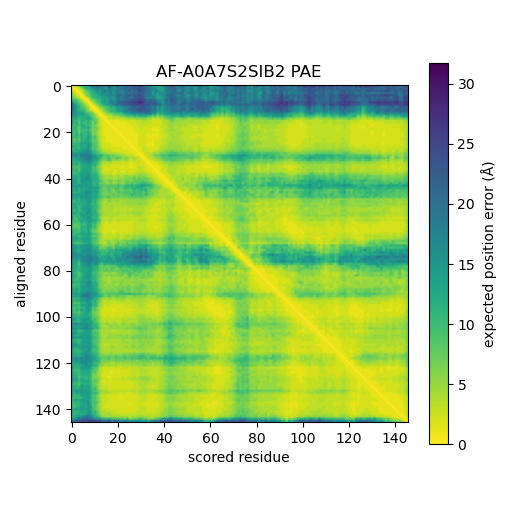3 N N . SER A 1 102 ? 2.032 -10.315 -11.541 1.00 92.19 102 SER A N 1
ATOM 794 C CA . SER A 1 102 ? 1.847 -11.774 -11.520 1.00 92.19 102 SER A CA 1
ATOM 795 C C . SER A 1 102 ? 2.770 -12.432 -10.493 1.00 92.19 102 SER A C 1
ATOM 797 O O . SER A 1 102 ? 3.812 -11.884 -10.135 1.00 92.19 102 SER A O 1
ATOM 799 N N . TRP A 1 103 ? 2.410 -13.615 -10.004 1.00 89.75 103 TRP A N 1
ATOM 800 C CA . TRP A 1 103 ? 3.301 -14.428 -9.167 1.00 89.75 103 TRP A CA 1
ATOM 801 C C . TRP A 1 103 ? 4.531 -14.930 -9.929 1.00 89.75 103 TRP A C 1
ATOM 803 O O . TRP A 1 103 ? 5.545 -15.208 -9.299 1.00 89.75 103 TRP A O 1
ATOM 813 N N . ASP A 1 104 ? 4.447 -14.974 -11.259 1.00 90.50 104 ASP A N 1
ATOM 814 C CA . ASP A 1 104 ? 5.559 -15.333 -12.146 1.00 90.50 104 ASP A CA 1
ATOM 815 C C . ASP A 1 104 ? 6.536 -14.170 -12.388 1.00 90.50 104 ASP A C 1
ATOM 817 O O . ASP A 1 104 ? 7.646 -14.381 -12.872 1.00 90.50 104 ASP A O 1
ATOM 821 N N . ASP A 1 105 ? 6.128 -12.940 -12.064 1.00 89.50 105 ASP A N 1
ATOM 822 C CA . ASP A 1 105 ? 6.963 -11.750 -12.203 1.00 89.50 105 ASP A CA 1
ATOM 823 C C . ASP A 1 105 ? 7.733 -11.467 -10.912 1.00 89.50 105 ASP A C 1
ATOM 825 O O . ASP A 1 105 ? 7.257 -11.731 -9.813 1.00 89.50 105 ASP A O 1
ATOM 829 N N . ASP A 1 106 ? 8.884 -10.810 -11.013 1.00 86.94 106 ASP A N 1
ATOM 830 C CA . ASP A 1 106 ? 9.602 -10.301 -9.846 1.00 86.94 106 ASP A CA 1
ATOM 831 C C . ASP A 1 106 ? 9.573 -8.776 -9.787 1.00 86.94 106 ASP A C 1
ATOM 833 O O . ASP A 1 106 ? 9.713 -8.076 -10.794 1.00 86.94 106 ASP A O 1
ATOM 837 N N . HIS A 1 107 ? 9.487 -8.235 -8.569 1.00 86.06 107 HIS A N 1
ATOM 838 C CA . HIS A 1 107 ? 9.772 -6.821 -8.344 1.00 86.06 107 HIS A CA 1
ATOM 839 C C . HIS A 1 107 ? 11.221 -6.523 -8.734 1.00 86.06 107 HIS A C 1
ATOM 841 O O . HIS A 1 107 ? 12.135 -7.285 -8.410 1.00 86.06 107 HIS A O 1
ATOM 847 N N . LYS A 1 108 ? 11.475 -5.388 -9.385 1.00 85.69 108 LYS A N 1
ATOM 848 C CA . LYS A 1 108 ? 12.842 -4.998 -9.776 1.00 85.69 108 LYS A CA 1
ATOM 849 C C . LYS A 1 108 ? 13.722 -4.675 -8.568 1.00 85.69 108 LYS A C 1
ATOM 851 O O . LYS A 1 108 ? 14.925 -4.912 -8.597 1.00 85.69 108 LYS A O 1
ATOM 856 N N . GLN A 1 109 ? 13.117 -4.155 -7.504 1.00 84.19 109 GLN A N 1
ATOM 857 C CA . GLN A 1 109 ? 13.828 -3.565 -6.376 1.00 84.19 109 GLN A CA 1
ATOM 858 C C . GLN A 1 109 ? 13.895 -4.525 -5.188 1.00 84.19 109 GLN A C 1
ATOM 860 O O . GLN A 1 109 ? 12.890 -5.116 -4.790 1.00 84.19 109 GLN A O 1
ATOM 865 N N . ILE A 1 110 ? 15.069 -4.636 -4.561 1.00 84.38 110 ILE A N 1
ATOM 866 C CA . ILE A 1 110 ? 15.307 -5.535 -3.414 1.00 84.38 110 ILE A CA 1
ATOM 867 C C . ILE A 1 110 ? 14.354 -5.226 -2.251 1.00 84.38 110 ILE A C 1
ATOM 869 O O . ILE A 1 110 ? 13.823 -6.137 -1.618 1.00 84.38 110 ILE A O 1
ATOM 873 N N . ALA A 1 111 ? 14.092 -3.944 -1.982 1.00 80.38 111 ALA A N 1
ATOM 874 C CA . ALA A 1 111 ? 13.180 -3.536 -0.917 1.00 80.38 111 ALA A CA 1
ATOM 875 C C . ALA A 1 111 ? 11.753 -4.067 -1.135 1.00 80.38 111 ALA A C 1
ATOM 877 O O . ALA A 1 111 ? 11.113 -4.514 -0.181 1.00 80.38 111 ALA A O 1
ATOM 878 N N . ALA A 1 112 ? 11.287 -4.064 -2.385 1.00 84.50 112 ALA A N 1
ATOM 879 C CA . ALA A 1 112 ? 10.001 -4.628 -2.764 1.00 84.50 112 ALA A CA 1
ATOM 880 C C . ALA A 1 112 ? 10.012 -6.156 -2.693 1.00 84.50 112 ALA A C 1
ATOM 882 O O . ALA A 1 112 ? 9.116 -6.720 -2.078 1.00 84.50 112 ALA A O 1
ATOM 883 N N . ARG A 1 113 ? 11.061 -6.829 -3.187 1.00 86.44 113 ARG A N 1
ATOM 884 C CA . ARG A 1 113 ? 11.205 -8.294 -3.050 1.00 86.44 113 ARG A CA 1
ATOM 885 C C . ARG A 1 113 ? 11.140 -8.754 -1.594 1.00 86.44 113 ARG A C 1
ATOM 887 O O . ARG A 1 113 ? 10.492 -9.746 -1.292 1.00 86.44 113 ARG A O 1
ATOM 894 N N . ASN A 1 114 ? 11.761 -8.004 -0.685 1.00 86.62 114 ASN A N 1
ATOM 895 C CA . ASN A 1 114 ? 11.716 -8.297 0.747 1.00 86.62 114 ASN A CA 1
ATOM 896 C C . ASN A 1 114 ? 10.324 -8.071 1.353 1.00 86.62 114 ASN A C 1
ATOM 898 O O . ASN A 1 114 ? 9.946 -8.765 2.293 1.00 86.62 114 ASN A O 1
ATOM 902 N N . LEU A 1 115 ? 9.578 -7.076 0.863 1.00 86.44 115 LEU A N 1
ATOM 903 C CA . LEU A 1 115 ? 8.225 -6.781 1.339 1.00 86.44 115 LEU A CA 1
ATOM 904 C C . LEU A 1 115 ? 7.187 -7.776 0.801 1.00 86.44 115 LEU A C 1
ATOM 906 O O . LEU A 1 115 ? 6.306 -8.190 1.545 1.00 86.44 115 LEU A O 1
ATOM 910 N N . PHE A 1 116 ? 7.313 -8.156 -0.468 1.00 88.12 116 PHE A N 1
ATOM 911 C CA . PHE A 1 116 ? 6.398 -9.034 -1.204 1.00 88.12 116 PHE A CA 1
ATOM 912 C C . PHE A 1 116 ? 6.937 -10.468 -1.325 1.00 88.12 116 PHE A C 1
ATOM 914 O O . PHE A 1 116 ? 6.596 -11.199 -2.258 1.00 88.12 116 PHE A O 1
ATOM 921 N N . HIS A 1 117 ? 7.796 -10.880 -0.388 1.00 87.50 117 HIS A N 1
ATOM 922 C CA . HIS A 1 117 ? 8.374 -12.219 -0.367 1.00 87.50 117 HIS A CA 1
ATOM 923 C C . HIS A 1 117 ? 7.259 -13.280 -0.230 1.00 87.50 117 HIS A C 1
ATOM 925 O O . HIS A 1 117 ? 6.329 -13.059 0.546 1.00 87.50 117 HIS A O 1
ATOM 931 N N . PRO A 1 118 ? 7.333 -14.448 -0.901 1.00 82.62 118 PRO A N 1
ATOM 932 C CA . PRO A 1 118 ? 6.260 -15.455 -0.882 1.00 82.62 118 PRO A CA 1
ATOM 933 C C . PRO A 1 118 ? 5.829 -15.927 0.516 1.00 82.62 118 PRO A C 1
ATOM 935 O O . PRO A 1 118 ? 4.673 -16.268 0.730 1.00 82.62 118 PRO A O 1
ATOM 938 N N . ASN A 1 119 ? 6.748 -15.895 1.485 1.00 83.44 119 ASN A N 1
ATOM 939 C CA . ASN A 1 119 ? 6.481 -16.272 2.881 1.00 83.44 119 ASN A CA 1
ATOM 940 C C . ASN A 1 119 ? 5.888 -15.140 3.743 1.00 83.44 119 ASN A C 1
ATOM 942 O O . ASN A 1 119 ? 5.731 -15.308 4.951 1.00 83.44 119 ASN A O 1
ATOM 946 N N . VAL A 1 120 ? 5.610 -13.972 3.161 1.00 84.38 120 VAL A N 1
ATOM 947 C CA . VAL A 1 120 ? 4.986 -12.836 3.845 1.00 84.38 120 VAL A CA 1
ATOM 948 C C . VAL A 1 120 ? 3.514 -12.785 3.454 1.00 84.38 120 VAL A C 1
ATOM 950 O O . VAL A 1 120 ? 3.175 -12.881 2.275 1.00 84.38 120 VAL A O 1
ATOM 953 N N . ALA A 1 121 ? 2.636 -12.613 4.445 1.00 87.56 121 ALA A N 1
ATOM 954 C CA . ALA A 1 121 ? 1.216 -12.401 4.196 1.00 87.56 121 ALA A CA 1
ATOM 955 C C . ALA A 1 121 ? 1.027 -11.130 3.356 1.00 87.56 121 ALA A C 1
ATOM 957 O O . ALA A 1 121 ? 1.360 -10.030 3.799 1.00 87.56 121 ALA A O 1
ATOM 958 N N . GLN A 1 122 ? 0.508 -11.305 2.145 1.00 92.56 122 GLN A N 1
ATOM 959 C CA . GLN A 1 122 ? 0.269 -10.244 1.177 1.00 92.56 122 GLN A CA 1
ATOM 960 C C . GLN A 1 122 ? -1.045 -10.497 0.450 1.00 92.56 122 GLN A C 1
ATOM 962 O O . GLN A 1 122 ? -1.406 -11.640 0.176 1.00 92.56 122 GLN A O 1
ATOM 967 N N . LEU A 1 123 ? -1.758 -9.416 0.160 1.00 94.94 123 LEU A N 1
ATOM 968 C CA . LEU A 1 123 ? -2.966 -9.445 -0.654 1.00 94.94 123 LEU A CA 1
ATOM 969 C C . LEU A 1 123 ? -2.580 -9.356 -2.131 1.00 94.94 123 LEU A C 1
ATOM 971 O O . LEU A 1 123 ? -1.462 -8.957 -2.464 1.00 94.94 123 LEU A O 1
ATOM 975 N N . PHE A 1 124 ? -3.499 -9.703 -3.024 1.00 95.06 124 PHE A N 1
ATOM 976 C CA . PHE A 1 124 ? -3.236 -9.730 -4.459 1.00 95.06 124 PHE A CA 1
ATOM 977 C C . PHE A 1 124 ? -4.278 -8.925 -5.230 1.00 95.06 124 PHE A C 1
ATOM 979 O O . PHE A 1 124 ? -5.480 -9.105 -5.044 1.00 95.06 124 PHE A O 1
ATOM 986 N N . TRP A 1 125 ? -3.808 -8.057 -6.123 1.00 94.94 125 TRP A N 1
ATOM 987 C CA . TRP A 1 125 ? -4.652 -7.332 -7.064 1.00 94.94 125 TRP A CA 1
ATOM 988 C C . TRP A 1 125 ? -3.864 -6.950 -8.311 1.00 94.94 125 TRP A C 1
ATOM 990 O O . TRP A 1 125 ? -3.136 -5.962 -8.317 1.00 94.94 125 TRP A O 1
ATOM 1000 N N . LEU A 1 126 ? -4.027 -7.718 -9.388 1.00 94.00 126 LEU A N 1
ATOM 1001 C CA . LEU A 1 126 ? -3.311 -7.469 -10.634 1.00 94.00 126 LEU A CA 1
ATOM 1002 C C . LEU A 1 126 ? -3.630 -6.073 -11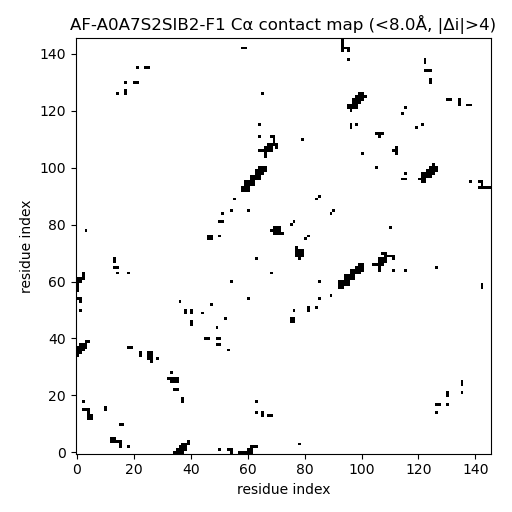.199 1.00 94.00 126 LEU A C 1
ATOM 1004 O O . LEU A 1 126 ? -4.795 -5.736 -11.432 1.00 94.00 126 LEU A O 1
ATOM 1008 N N . LYS A 1 127 ? -2.591 -5.269 -11.450 1.00 89.00 127 LYS A N 1
ATOM 1009 C CA . LYS A 1 127 ? -2.732 -3.928 -12.031 1.00 89.00 127 LYS A CA 1
ATOM 1010 C C . LYS A 1 127 ? -3.520 -3.975 -13.346 1.00 89.00 127 LYS A C 1
ATOM 1012 O O . LYS A 1 127 ? -3.352 -4.890 -14.149 1.00 89.00 127 LYS A O 1
ATOM 1017 N N . GLY A 1 128 ? -4.377 -2.981 -13.570 1.00 89.56 128 GLY A N 1
ATOM 1018 C CA . GLY A 1 128 ? -5.231 -2.902 -14.756 1.00 89.56 128 GLY A CA 1
ATOM 1019 C C . GLY A 1 128 ? -6.477 -3.795 -14.722 1.00 89.56 128 GLY A C 1
ATOM 1020 O O . GLY A 1 128 ? -7.324 -3.658 -15.604 1.00 89.56 128 GLY A O 1
ATOM 1021 N N . THR A 1 129 ? -6.637 -4.660 -13.714 1.00 93.38 129 THR A N 1
ATOM 1022 C CA . THR A 1 129 ? -7.861 -5.456 -13.527 1.00 93.38 129 THR A CA 1
ATOM 1023 C C . THR A 1 129 ? -8.858 -4.752 -12.599 1.00 93.38 129 THR A C 1
ATOM 1025 O O . THR A 1 129 ? -8.452 -3.923 -11.776 1.00 93.38 129 T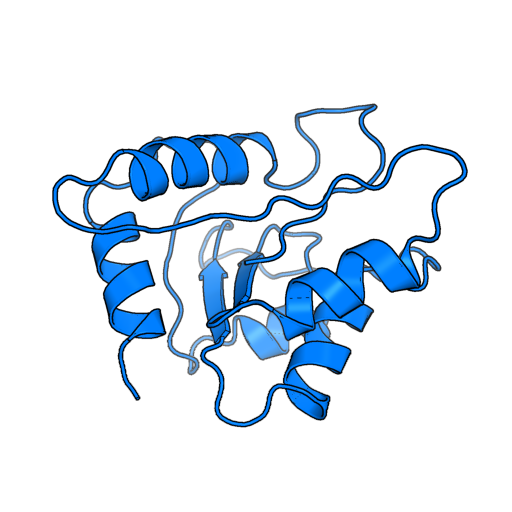HR A O 1
ATOM 1028 N N . PRO A 1 130 ? -10.168 -5.048 -12.706 1.00 94.88 130 PRO A N 1
ATOM 1029 C CA . PRO A 1 130 ? -11.163 -4.520 -11.777 1.00 94.88 130 PRO A CA 1
ATOM 1030 C C . PRO A 1 130 ? -10.793 -4.802 -10.316 1.00 94.88 130 PRO A C 1
ATOM 1032 O O . PRO A 1 130 ? -10.274 -5.869 -10.001 1.00 94.88 130 PRO A O 1
ATOM 1035 N N . LEU A 1 131 ? -11.076 -3.844 -9.429 1.00 94.06 131 LEU A N 1
ATOM 1036 C CA . LEU A 1 131 ? -10.874 -3.991 -7.987 1.00 94.06 131 LEU A CA 1
ATOM 1037 C C . LEU A 1 131 ? -11.674 -5.201 -7.468 1.00 94.06 131 LEU A C 1
ATOM 1039 O O . LEU A 1 131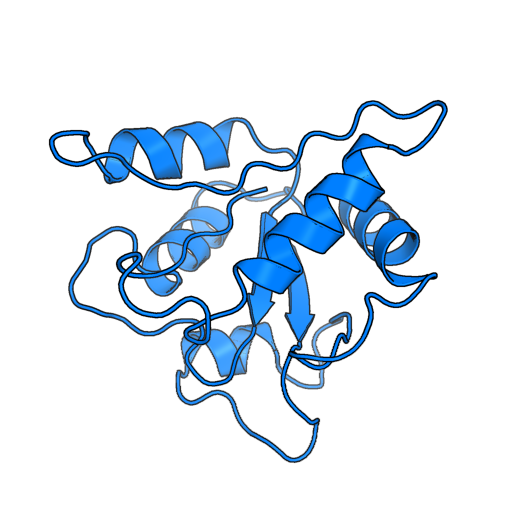 ? -12.905 -5.158 -7.555 1.00 94.06 131 LEU A O 1
ATOM 1043 N N . PRO A 1 132 ? -11.024 -6.240 -6.906 1.00 95.38 132 PRO A N 1
ATOM 1044 C CA . PRO A 1 132 ? -11.731 -7.397 -6.374 1.00 95.38 132 PRO A CA 1
ATOM 1045 C C . PRO A 1 132 ? -12.695 -6.996 -5.258 1.00 95.38 132 PRO A C 1
ATOM 1047 O O . PRO A 1 132 ? -12.398 -6.116 -4.445 1.00 95.38 132 PRO A O 1
ATOM 1050 N N . ASP A 1 133 ? -13.853 -7.652 -5.194 1.00 90.50 133 ASP A N 1
ATOM 1051 C CA . ASP A 1 133 ? -14.882 -7.303 -4.213 1.00 90.50 133 ASP A CA 1
ATOM 1052 C C . ASP A 1 133 ? -14.447 -7.556 -2.770 1.00 90.50 133 ASP A C 1
ATOM 1054 O O . ASP A 1 133 ? -14.737 -6.734 -1.902 1.00 90.50 133 ASP A O 1
ATOM 1058 N N . SER A 1 134 ? -13.673 -8.617 -2.529 1.00 93.56 134 SER A N 1
ATOM 1059 C CA . SER A 1 134 ? -13.181 -8.968 -1.194 1.00 93.56 134 SER A CA 1
ATOM 1060 C C . SER A 1 134 ? -11.992 -8.125 -0.724 1.00 93.56 134 SER A C 1
ATOM 1062 O O . SER A 1 134 ? -11.757 -8.029 0.481 1.00 93.56 134 SER A O 1
ATOM 1064 N N . LEU A 1 135 ? -11.255 -7.476 -1.638 1.00 93.75 135 LEU A N 1
ATOM 1065 C CA . LEU A 1 135 ? -9.969 -6.849 -1.311 1.00 93.75 135 LEU A CA 1
ATOM 1066 C C . LEU A 1 135 ? -10.112 -5.756 -0.246 1.00 93.75 135 LEU A C 1
ATOM 1068 O O . LEU A 1 135 ? -9.265 -5.621 0.632 1.00 93.75 135 LEU A O 1
ATOM 1072 N N . VAL A 1 136 ? -11.193 -4.979 -0.303 1.00 92.25 136 VAL A N 1
ATOM 1073 C CA . VAL A 1 136 ? -11.454 -3.907 0.665 1.00 92.25 136 VAL A CA 1
ATOM 1074 C C . VAL A 1 136 ? -11.611 -4.464 2.080 1.00 92.25 136 VAL A C 1
ATOM 1076 O O . VAL A 1 136 ? -10.997 -3.955 3.018 1.00 92.25 136 VAL A O 1
ATOM 1079 N N . GLU A 1 137 ? -12.400 -5.524 2.240 1.00 91.75 137 GLU A N 1
ATOM 1080 C CA . GLU A 1 137 ? -12.620 -6.157 3.541 1.00 91.75 137 GLU A CA 1
ATOM 1081 C C . GLU A 1 137 ? -11.356 -6.846 4.058 1.00 91.75 137 GLU A C 1
ATOM 1083 O O . GLU A 1 137 ? -11.061 -6.778 5.252 1.00 91.75 137 GLU A O 1
ATOM 1088 N N . GLU A 1 138 ? -10.585 -7.471 3.167 1.00 94.25 138 GLU A N 1
ATOM 1089 C CA . GLU A 1 138 ? -9.295 -8.081 3.490 1.00 94.25 138 GLU A CA 1
ATOM 1090 C C . GLU A 1 138 ? -8.283 -7.038 3.976 1.00 94.25 138 GLU A C 1
ATOM 1092 O O . GLU A 1 138 ? -7.655 -7.241 5.015 1.00 94.25 138 GLU A O 1
ATOM 1097 N N . ILE A 1 139 ? -8.170 -5.894 3.289 1.00 91.81 139 ILE A N 1
ATOM 1098 C CA . ILE A 1 139 ? -7.296 -4.788 3.707 1.00 91.81 139 ILE A CA 1
ATOM 1099 C C . ILE A 1 139 ? -7.673 -4.311 5.104 1.00 91.81 139 ILE A C 1
ATOM 1101 O O . ILE A 1 139 ? -6.793 -4.153 5.950 1.00 91.81 139 ILE A O 1
ATOM 1105 N N . ILE A 1 140 ? -8.966 -4.093 5.358 1.00 90.25 140 ILE A N 1
ATOM 1106 C CA . ILE A 1 140 ? -9.421 -3.616 6.667 1.00 90.25 140 ILE A CA 1
ATOM 1107 C C . ILE A 1 140 ? -9.147 -4.666 7.740 1.00 90.25 140 ILE A C 1
ATOM 1109 O O . ILE A 1 140 ? -8.630 -4.332 8.798 1.00 90.25 140 ILE A O 1
ATOM 1113 N N . ARG A 1 141 ? -9.401 -5.947 7.458 1.00 90.56 141 ARG A N 1
ATOM 1114 C CA . ARG A 1 141 ? -9.103 -7.032 8.399 1.00 90.56 141 ARG A CA 1
ATOM 1115 C C . ARG A 1 141 ? -7.626 -7.064 8.780 1.00 90.56 141 ARG A C 1
ATOM 1117 O O . ARG A 1 141 ? -7.320 -7.223 9.953 1.00 90.56 141 ARG A O 1
ATOM 1124 N N . VAL A 1 142 ? -6.717 -6.913 7.814 1.00 89.19 142 VAL A N 1
ATOM 1125 C CA . VAL A 1 142 ? -5.269 -6.883 8.088 1.00 89.19 142 VAL A CA 1
ATOM 1126 C C . VAL A 1 142 ? -4.874 -5.604 8.832 1.00 89.19 142 VAL A C 1
ATOM 1128 O O . VAL A 1 142 ? -4.007 -5.653 9.704 1.00 89.19 142 VAL A O 1
ATOM 1131 N N . ALA A 1 143 ? -5.509 -4.471 8.520 1.00 87.06 143 ALA A N 1
ATOM 1132 C CA . ALA A 1 143 ? -5.299 -3.221 9.243 1.00 87.06 143 ALA A CA 1
ATOM 1133 C C . ALA A 1 143 ? -5.780 -3.307 10.705 1.00 87.06 143 ALA A C 1
ATOM 1135 O O . ALA A 1 143 ? -5.103 -2.797 11.585 1.00 87.06 143 ALA A O 1
ATOM 1136 N N . ASP A 1 144 ? -6.869 -4.015 10.988 1.00 86.06 144 ASP A N 1
ATOM 1137 C CA . ASP A 1 144 ? -7.446 -4.105 12.336 1.00 86.06 144 ASP A CA 1
ATOM 1138 C C . ASP A 1 144 ? -6.891 -5.279 13.171 1.00 86.06 144 ASP A C 1
ATOM 1140 O O . ASP A 1 144 ? -7.252 -5.431 14.334 1.00 86.06 144 ASP A O 1
ATOM 1144 N N . ALA A 1 145 ? -6.035 -6.142 12.609 1.00 76.31 145 ALA A N 1
ATOM 1145 C CA . ALA A 1 145 ? -5.594 -7.401 13.229 1.00 76.31 145 ALA A CA 1
ATOM 1146 C C . ALA A 1 145 ? -4.599 -7.251 14.410 1.00 76.31 145 ALA A C 1
ATOM 1148 O O . ALA A 1 145 ? -3.720 -8.102 14.577 1.00 76.31 145 ALA A O 1
ATOM 1149 N N . ARG A 1 146 ? -4.687 -6.190 15.221 1.00 56.59 146 ARG A N 1
ATOM 1150 C CA . ARG A 1 146 ? -3.790 -5.948 16.366 1.00 56.59 146 ARG A CA 1
ATOM 1151 C C . ARG A 1 146 ? -4.516 -5.562 17.641 1.00 56.59 146 ARG A C 1
ATOM 1153 O O . ARG A 1 146 ? -5.279 -4.577 17.606 1.00 56.59 146 ARG A O 1
#

Radius of gyration: 14.45 Å; Cα contacts (8 Å, |Δi|>4): 210; chains: 1; bounding box: 39×40×34 Å

Secondary structure (DSSP, 8-state):
--B--S-TT-TTSTTHHHHHHHHHHHHT-TT------B--PPTTS-HHHHHHHHHHH-S-EEEEE-TTTT---S-TTSHHHHHHHHHHH-TTS-EEEEE-S-TTS--SSHHHHHHS-TTS--EE--TTSPPPTTHHHHHHHHHH--

Solvent-accessible surface area (backbone atoms only — not comparable to full-atom values): 8806 Å² total; per-residue (Å²): 50,58,48,73,67,79,75,95,83,48,83,81,58,74,55,59,63,58,50,52,55,49,35,58,57,47,52,65,39,84,98,50,92,50,76,68,39,70,52,76,77,58,92,93,56,62,55,64,57,60,53,52,52,50,51,72,74,35,73,38,40,50,44,76,35,39,53,65,30,33,47,77,77,85,49,89,72,21,56,40,44,50,52,52,45,43,67,70,73,43,71,94,46,35,74,46,40,30,40,24,53,61,91,91,55,71,48,76,22,68,68,31,42,69,64,68,31,92,92,43,91,60,46,79,52,55,69,96,54,83,82,60,85,61,51,61,59,51,52,50,50,59,52,62,72,118

Organism: NCBI:txid1034831

Foldseek 3Di:
DEDEFPDPPDPVGAQVVVLVLLQVVLCPDPPDHDHRDYDDADPPDDPCCRLVVVVVVDQEAEAEDDLAQLPPPVDCPGNVNSVVCCVVPVPPGFYAYEYADDPPHHRPDPSSCVQVPPPDDYHYDHGPDPDDPCVSVVRVCRRPVD